Protein AF-A0A089PAA4-F1 (afdb_monomer)

Sequence (51 aa):
MQQANLQQRRLWWEEENKWINIRVTTRALKTIQKKGLGKYAKSLGVDLNKL

pLDDT: mean 83.38, std 8.14, range [54.44, 90.62]

Foldseek 3Di:
DDDFPWDWDWDQAPVVRDIATDTDGPVLVVVCVVPNPVVSCVVVVHDSPVD

Solvent-accessible surface area (backbone atoms only — not comparable to full-atom values): 3292 Å² total; per-residue (Å²): 133,87,77,78,65,70,41,80,46,80,44,80,38,78,95,74,74,42,79,44,79,44,78,40,36,69,69,53,49,56,46,28,75,74,64,34,58,68,58,49,29,57,74,68,74,47,63,78,85,82,103

Mean predicted aligned error: 5.33 Å

Secondary structure (DSSP, 8-state):
-PPP-EEEEEEEETTTTEEEEEEEEHHHHHHHHHH-HHHHHHHHT--TT--

Radius of gyration: 11.1 Å; Cα contacts (8 Å, |Δi|>4): 52; chains: 1; bounding box: 24×21×33 Å

Nearest PDB structures (foldseek):
  5mmm-assembly1_Y  TM=9.784E-01  e=2.576E-04  Spinacia oleracea
  6eri-assembly1_AX  TM=9.581E-01  e=9.185E-04  Spinacia oleracea
  6spf-assembly1_X  TM=8.850E-01  e=9.554E-03  Pseudomonas aeruginosa
  8rd8-assembly1_WD  TM=9.127E-01  e=1.427E-02  Psychrobacter urativorans
  8fn2-assembly1_Z  TM=8.922E-01  e=2.280E-02  Borreliella burgdorferi B31

Structure (mmCIF, N/CA/C/O backbone):
data_AF-A0A089PAA4-F1
#
_entry.id   AF-A0A089PAA4-F1
#
loop_
_atom_site.group_PDB
_atom_site.id
_atom_site.type_symbol
_atom_site.label_atom_id
_atom_site.label_alt_id
_atom_site.label_comp_id
_atom_site.label_asym_id
_atom_site.label_entity_id
_atom_site.label_seq_id
_atom_site.pdbx_PDB_ins_code
_atom_site.Cartn_x
_atom_site.Cartn_y
_atom_site.Cartn_z
_atom_site.occupancy
_atom_site.B_iso_or_equiv
_atom_site.auth_seq_id
_atom_site.auth_comp_id
_atom_site.auth_asym_id
_atom_site.auth_atom_id
_atom_site.pdbx_PDB_model_num
ATOM 1 N N . MET A 1 1 ? 15.713 -6.283 -21.796 1.00 54.44 1 MET A N 1
ATOM 2 C CA . MET A 1 1 ? 14.339 -6.344 -21.247 1.00 54.44 1 MET A CA 1
ATOM 3 C C . MET A 1 1 ? 14.453 -6.173 -19.732 1.00 54.44 1 MET A C 1
ATOM 5 O O . MET A 1 1 ? 15.074 -7.014 -19.100 1.00 54.44 1 MET A O 1
ATOM 9 N N . GLN A 1 2 ? 14.021 -5.044 -19.159 1.00 64.19 2 GLN A N 1
ATOM 10 C CA . GLN A 1 2 ? 14.174 -4.789 -17.716 1.00 64.19 2 GLN A CA 1
ATOM 11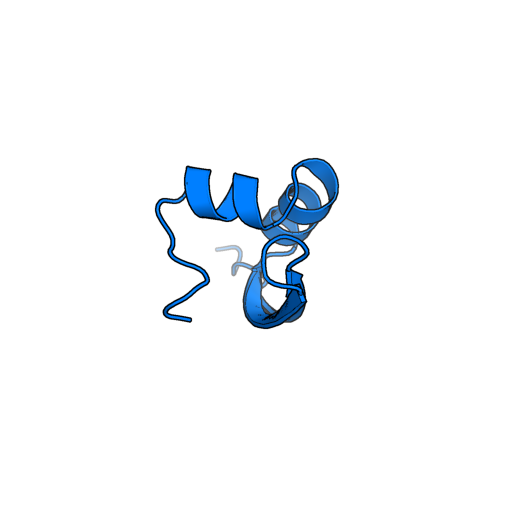 C C . GLN A 1 2 ? 13.191 -5.661 -16.927 1.00 64.19 2 GLN A C 1
ATOM 13 O O . GLN A 1 2 ? 11.980 -5.533 -17.094 1.00 64.19 2 GLN A O 1
ATOM 18 N N . GLN A 1 3 ? 13.704 -6.554 -16.079 1.00 69.50 3 GLN A N 1
ATOM 19 C CA . GLN A 1 3 ? 12.876 -7.337 -15.165 1.00 69.50 3 GLN A CA 1
ATOM 20 C C . GLN A 1 3 ? 12.272 -6.414 -14.100 1.00 69.50 3 GLN A C 1
ATOM 22 O O . GLN A 1 3 ? 12.957 -5.574 -13.514 1.00 69.50 3 GLN A O 1
ATOM 27 N N . ALA A 1 4 ? 10.971 -6.558 -13.849 1.00 67.19 4 ALA A N 1
ATOM 28 C CA . ALA A 1 4 ? 10.317 -5.843 -12.766 1.00 67.19 4 ALA A CA 1
ATOM 29 C C . ALA A 1 4 ? 10.879 -6.338 -11.425 1.00 67.19 4 ALA A C 1
ATOM 31 O O . ALA A 1 4 ? 10.765 -7.518 -11.096 1.00 67.19 4 ALA A O 1
ATOM 32 N N . ASN A 1 5 ? 11.466 -5.425 -10.645 1.00 71.62 5 ASN A N 1
ATOM 33 C CA . ASN A 1 5 ? 11.964 -5.700 -9.296 1.00 71.62 5 ASN A CA 1
ATOM 34 C C . ASN A 1 5 ? 10.793 -6.003 -8.354 1.00 71.62 5 ASN A C 1
ATOM 36 O O . ASN A 1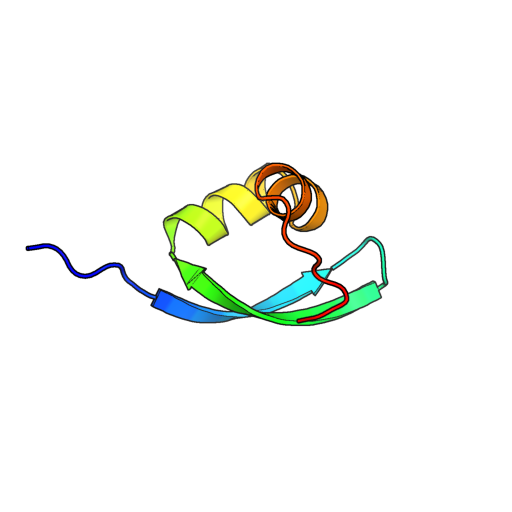 5 ? 10.271 -5.110 -7.687 1.00 71.62 5 ASN A O 1
ATOM 40 N N . LEU A 1 6 ? 10.358 -7.261 -8.345 1.00 82.06 6 LEU A N 1
ATOM 41 C CA . LEU A 1 6 ? 9.321 -7.799 -7.476 1.00 82.06 6 LEU A CA 1
ATOM 42 C C . LEU A 1 6 ? 9.953 -8.241 -6.157 1.00 82.06 6 LEU A C 1
ATOM 44 O O . LEU A 1 6 ? 10.718 -9.202 -6.133 1.00 82.06 6 LEU A O 1
ATOM 48 N N . GLN A 1 7 ? 9.598 -7.582 -5.057 1.00 82.38 7 GLN A N 1
ATOM 49 C CA . GLN A 1 7 ? 10.022 -7.966 -3.712 1.00 82.38 7 GLN A CA 1
ATOM 50 C C . GLN A 1 7 ? 8.821 -8.394 -2.872 1.00 82.38 7 GLN A C 1
ATOM 52 O O . GLN A 1 7 ? 7.758 -7.779 -2.935 1.00 82.38 7 GLN A O 1
ATOM 57 N N . GLN A 1 8 ? 8.988 -9.445 -2.072 1.00 88.81 8 GLN A N 1
ATOM 58 C CA . GLN A 1 8 ? 8.011 -9.812 -1.048 1.00 88.81 8 GLN A CA 1
ATOM 59 C C . GLN A 1 8 ? 8.229 -8.927 0.177 1.00 88.81 8 GLN A C 1
ATOM 61 O O . GLN A 1 8 ? 9.349 -8.826 0.682 1.00 88.81 8 GLN A O 1
ATOM 66 N N . ARG A 1 9 ? 7.179 -8.239 0.625 1.00 87.81 9 ARG A N 1
ATOM 67 C CA . ARG A 1 9 ? 7.218 -7.350 1.788 1.00 87.81 9 ARG A CA 1
ATOM 68 C C . ARG A 1 9 ? 5.938 -7.503 2.605 1.00 87.81 9 ARG A C 1
ATOM 70 O O . ARG A 1 9 ? 4.864 -7.733 2.054 1.00 87.81 9 ARG A O 1
ATOM 77 N N . ARG A 1 10 ? 6.074 -7.321 3.916 1.00 89.50 10 ARG A N 1
ATOM 78 C CA . ARG A 1 10 ? 4.962 -7.234 4.863 1.00 89.50 10 ARG A CA 1
ATOM 79 C C . ARG A 1 10 ? 4.585 -5.763 5.042 1.00 89.50 10 ARG A C 1
ATOM 81 O O . ARG A 1 10 ? 5.450 -4.956 5.374 1.00 89.50 10 ARG A O 1
ATOM 88 N N . LEU A 1 11 ? 3.328 -5.415 4.791 1.00 87.75 11 LEU A N 1
ATOM 89 C CA . LEU A 1 11 ? 2.792 -4.056 4.907 1.00 87.75 11 LEU A CA 1
ATOM 90 C C . LEU A 1 11 ? 1.694 -4.012 5.969 1.00 87.75 11 LEU A C 1
ATOM 92 O O . LEU A 1 11 ? 0.906 -4.949 6.091 1.00 87.75 11 LEU A O 1
ATO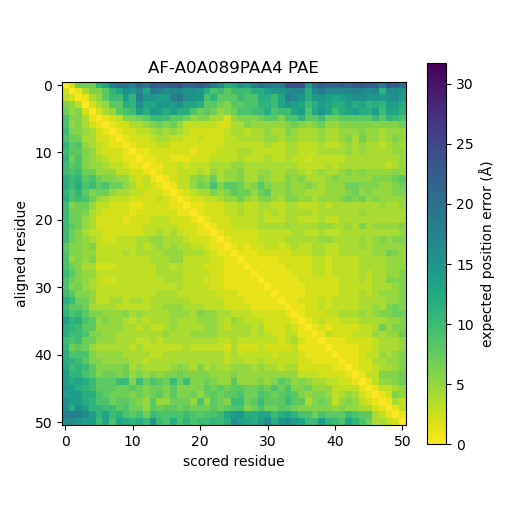M 96 N N . TRP A 1 12 ? 1.668 -2.928 6.741 1.00 87.06 12 TRP A N 1
ATOM 97 C CA . TRP A 1 12 ? 0.597 -2.654 7.692 1.00 87.06 12 TRP A CA 1
ATOM 98 C C . TRP A 1 12 ? -0.604 -2.063 6.955 1.00 87.06 12 TRP A C 1
ATOM 100 O O . TRP A 1 12 ? -0.447 -1.137 6.155 1.00 87.06 12 TRP A O 1
ATOM 110 N N . TRP A 1 13 ? -1.790 -2.606 7.212 1.00 87.25 13 TRP A N 1
ATOM 111 C CA . TRP A 1 13 ? -3.048 -2.086 6.703 1.00 87.25 13 TRP A CA 1
ATOM 112 C C . TRP A 1 13 ? -3.852 -1.480 7.845 1.00 87.25 13 TRP A C 1
ATOM 114 O O . TRP A 1 13 ? -4.367 -2.194 8.702 1.00 87.25 13 TRP A O 1
ATOM 124 N N . GLU A 1 14 ? -3.948 -0.153 7.838 1.00 84.44 14 GLU A N 1
ATOM 125 C CA . GLU A 1 14 ? -4.572 0.615 8.918 1.00 84.44 14 GLU A CA 1
ATOM 126 C C . GLU A 1 14 ? -6.096 0.441 8.991 1.00 84.44 14 GLU A C 1
ATOM 128 O O . GLU A 1 14 ? -6.644 0.478 10.084 1.00 84.44 14 GLU A O 1
ATOM 133 N N . GLU A 1 15 ? -6.788 0.204 7.868 1.00 84.00 15 GLU A N 1
ATOM 134 C CA . GLU A 1 15 ? -8.262 0.089 7.874 1.00 84.00 15 GLU A CA 1
ATOM 135 C C . GLU A 1 15 ? -8.754 -1.170 8.601 1.00 84.00 15 GLU A C 1
ATOM 137 O O . GLU A 1 15 ? -9.827 -1.146 9.194 1.00 84.00 15 GLU A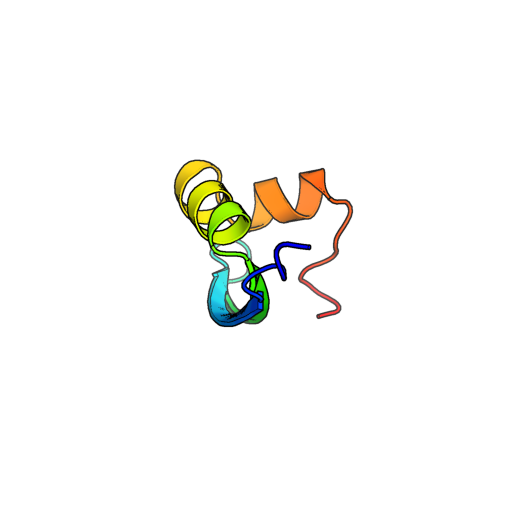 O 1
ATOM 142 N N . GLU A 1 16 ? -7.965 -2.246 8.601 1.00 84.38 16 GLU A N 1
ATOM 143 C CA . GLU A 1 16 ? -8.296 -3.495 9.304 1.00 84.38 16 GLU A CA 1
ATOM 144 C C . GLU A 1 16 ? -7.312 -3.856 10.421 1.00 84.38 16 GLU A C 1
ATOM 146 O O . GLU A 1 16 ? -7.397 -4.942 10.990 1.00 84.38 16 GLU A O 1
ATOM 151 N N . ASN A 1 17 ? -6.368 -2.964 10.743 1.00 87.00 17 ASN A N 1
ATOM 152 C CA . ASN A 1 17 ? -5.315 -3.197 11.737 1.00 87.00 17 ASN A CA 1
ATOM 153 C C . ASN A 1 17 ? -4.619 -4.559 11.579 1.00 87.00 17 ASN A C 1
ATOM 155 O O . ASN A 1 17 ? -4.387 -5.283 12.552 1.00 87.00 17 ASN A O 1
ATOM 159 N N . LYS A 1 18 ? -4.286 -4.923 10.337 1.00 88.19 18 LYS A N 1
ATOM 160 C CA . LYS A 1 18 ? -3.664 -6.212 10.028 1.00 88.19 18 LYS A CA 1
ATOM 161 C C . LYS A 1 18 ? -2.408 -6.064 9.200 1.00 88.19 18 LYS A C 1
ATOM 163 O O . LYS A 1 18 ? -2.196 -5.093 8.477 1.00 88.19 18 LYS A O 1
ATOM 168 N N . TRP A 1 19 ? -1.569 -7.083 9.286 1.00 88.06 19 TRP A N 1
ATOM 169 C CA . TRP A 1 19 ? -0.399 -7.195 8.435 1.00 88.06 19 TRP A CA 1
ATOM 170 C C . TRP A 1 19 ? -0.706 -8.049 7.216 1.00 88.06 19 TRP A C 1
ATOM 172 O O . TRP A 1 19 ? -1.253 -9.138 7.357 1.00 88.06 19 TRP A O 1
ATOM 182 N N . ILE A 1 20 ? -0.275 -7.593 6.043 1.00 87.12 20 ILE A N 1
ATOM 183 C CA . ILE A 1 20 ? -0.473 -8.306 4.781 1.00 87.12 20 ILE A CA 1
ATOM 184 C C . ILE A 1 20 ? 0.883 -8.575 4.145 1.00 87.12 20 ILE A C 1
ATOM 186 O O . ILE A 1 20 ? 1.717 -7.671 4.028 1.00 87.12 20 ILE A O 1
ATOM 190 N N . ASN A 1 21 ? 1.108 -9.817 3.728 1.00 88.62 21 ASN A N 1
ATOM 191 C CA . ASN A 1 21 ? 2.290 -10.196 2.966 1.00 88.62 21 ASN A CA 1
ATOM 192 C C . ASN A 1 21 ? 1.968 -10.088 1.479 1.00 88.62 21 ASN A C 1
ATOM 194 O O . ASN A 1 21 ? 1.126 -10.817 0.970 1.00 88.62 21 ASN A O 1
ATOM 198 N N . ILE A 1 22 ? 2.642 -9.183 0.773 1.00 87.38 22 ILE A N 1
ATOM 199 C CA .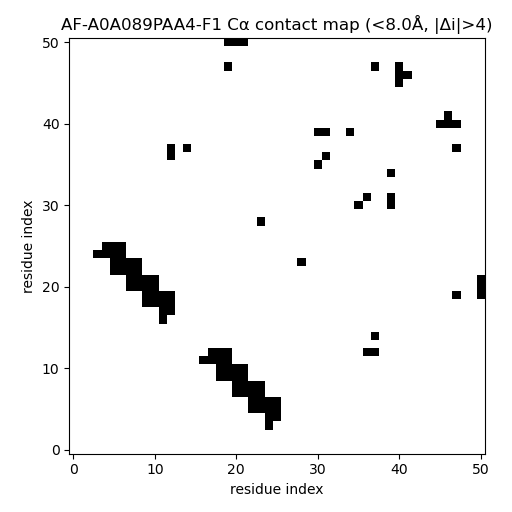 ILE A 1 22 ? 2.378 -8.946 -0.644 1.00 87.38 22 ILE A CA 1
ATOM 200 C C . ILE A 1 22 ? 3.677 -8.847 -1.438 1.00 87.38 22 ILE A C 1
ATOM 202 O O . ILE A 1 22 ? 4.713 -8.363 -0.968 1.00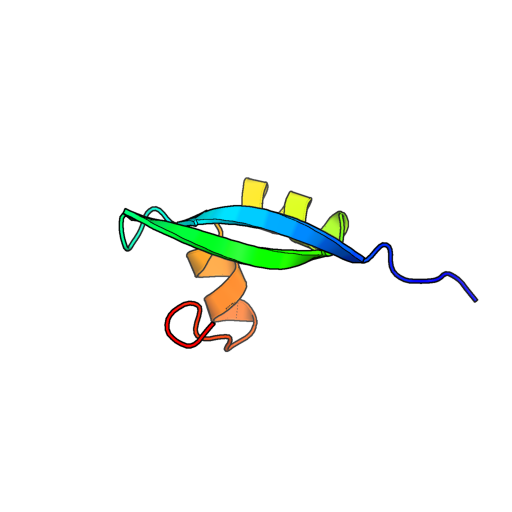 87.38 22 ILE A O 1
ATOM 206 N N . ARG A 1 23 ? 3.626 -9.322 -2.682 1.00 87.69 23 ARG A N 1
ATOM 207 C CA . ARG A 1 23 ? 4.713 -9.163 -3.642 1.00 87.69 23 ARG A CA 1
ATOM 208 C C . ARG A 1 23 ? 4.504 -7.861 -4.405 1.00 87.69 23 ARG A C 1
ATOM 210 O O . ARG A 1 23 ? 3.607 -7.760 -5.233 1.00 87.69 23 ARG A O 1
ATOM 217 N N . VAL A 1 24 ? 5.327 -6.861 -4.114 1.00 87.44 24 VAL A N 1
ATOM 218 C CA . VAL A 1 24 ? 5.198 -5.509 -4.670 1.00 87.44 24 VAL A CA 1
ATOM 219 C C . VAL A 1 24 ? 6.469 -5.078 -5.374 1.00 87.44 24 VAL A C 1
ATOM 221 O O . VAL A 1 24 ? 7.580 -5.487 -5.035 1.00 87.44 24 VAL A O 1
ATOM 224 N N . THR A 1 25 ? 6.306 -4.215 -6.369 1.00 89.38 25 THR A N 1
ATOM 225 C CA . THR A 1 25 ? 7.435 -3.515 -6.976 1.00 89.38 25 THR A CA 1
ATOM 226 C C . THR A 1 25 ? 7.809 -2.283 -6.158 1.00 89.38 25 THR A C 1
ATOM 228 O O . THR A 1 25 ? 6.994 -1.729 -5.418 1.00 89.38 25 THR A O 1
ATOM 231 N N . THR A 1 26 ? 9.032 -1.786 -6.329 1.00 87.25 26 THR A N 1
ATOM 232 C CA . THR A 1 26 ? 9.495 -0.558 -5.657 1.00 87.25 26 THR A CA 1
ATOM 233 C C . THR A 1 26 ? 8.659 0.677 -6.026 1.00 87.25 26 THR A C 1
ATOM 235 O O . THR A 1 26 ? 8.458 1.563 -5.194 1.00 87.25 26 THR A O 1
ATOM 238 N N . ARG A 1 27 ? 8.111 0.731 -7.250 1.00 88.69 27 ARG A N 1
ATOM 239 C CA . ARG A 1 27 ? 7.193 1.799 -7.696 1.00 88.69 27 ARG A CA 1
ATOM 240 C C . ARG A 1 27 ? 5.837 1.720 -6.995 1.00 88.69 27 ARG A C 1
ATOM 242 O O . ARG A 1 27 ? 5.311 2.752 -6.570 1.00 88.69 27 ARG A O 1
ATOM 249 N N . ALA A 1 28 ? 5.293 0.512 -6.848 1.00 87.81 28 ALA A N 1
ATOM 250 C CA . ALA A 1 28 ? 4.061 0.293 -6.097 1.00 87.81 28 ALA A CA 1
ATOM 251 C C . ALA A 1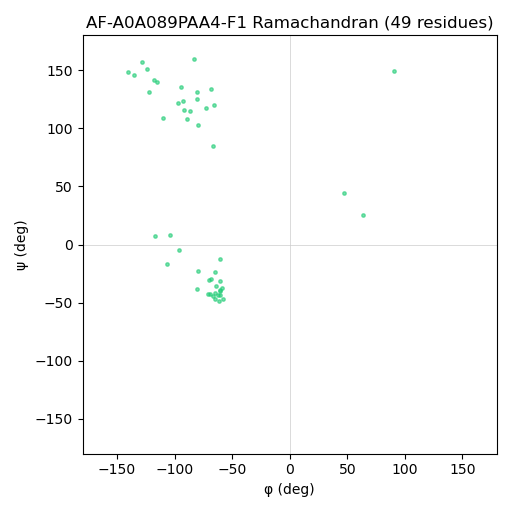 28 ? 4.258 0.684 -4.627 1.00 87.81 28 ALA A C 1
ATOM 253 O O . ALA A 1 28 ? 3.448 1.429 -4.089 1.00 87.81 28 ALA A O 1
ATOM 254 N N . LEU A 1 29 ? 5.391 0.311 -4.022 1.00 88.75 29 LEU A N 1
ATOM 255 C CA . LEU A 1 29 ? 5.719 0.670 -2.641 1.00 88.75 29 LEU A CA 1
ATOM 256 C C . LEU A 1 29 ? 5.748 2.191 -2.415 1.00 88.75 29 LEU A C 1
ATOM 258 O O . LEU A 1 29 ? 5.115 2.677 -1.481 1.00 88.75 29 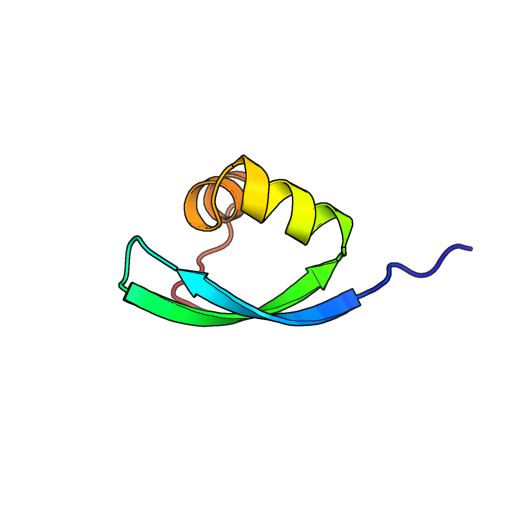LEU A O 1
ATOM 262 N N . LYS A 1 30 ? 6.405 2.961 -3.297 1.00 90.62 30 LYS A N 1
ATOM 263 C CA . LYS A 1 30 ? 6.381 4.438 -3.230 1.00 90.62 30 LYS A CA 1
ATOM 264 C C . LYS A 1 30 ? 4.961 5.000 -3.336 1.00 90.62 30 LYS A C 1
ATOM 266 O O . LYS A 1 30 ? 4.628 5.982 -2.680 1.00 90.62 30 LYS A O 1
ATOM 271 N N . THR A 1 31 ? 4.123 4.383 -4.164 1.00 90.56 31 THR A N 1
ATOM 272 C CA . THR A 1 31 ? 2.734 4.819 -4.353 1.00 90.56 31 THR A CA 1
ATOM 273 C C . THR A 1 31 ? 1.884 4.519 -3.123 1.00 90.56 31 THR A C 1
ATOM 275 O O . THR A 1 31 ? 1.132 5.386 -2.690 1.00 90.56 31 THR A O 1
ATOM 278 N N . ILE A 1 32 ? 2.052 3.334 -2.534 1.00 89.38 32 ILE A N 1
ATOM 279 C CA . ILE A 1 32 ? 1.394 2.908 -1.296 1.00 89.38 32 ILE A CA 1
ATOM 280 C C . ILE A 1 32 ? 1.779 3.832 -0.139 1.00 89.38 32 ILE A C 1
ATOM 282 O O . ILE A 1 32 ? 0.899 4.273 0.585 1.00 89.38 32 ILE A O 1
ATOM 286 N N . GLN A 1 33 ? 3.055 4.204 -0.006 1.00 86.81 33 GLN A N 1
ATOM 287 C CA . GLN A 1 33 ? 3.486 5.159 1.024 1.00 86.81 33 GLN A CA 1
ATOM 288 C C . GLN A 1 33 ? 2.876 6.555 0.828 1.00 86.81 33 GLN A C 1
ATOM 290 O O . GLN A 1 33 ? 2.548 7.222 1.800 1.00 86.81 33 GLN A O 1
ATOM 295 N N . LYS A 1 34 ? 2.692 7.004 -0.423 1.00 90.25 34 LYS A N 1
ATOM 296 C CA . LYS A 1 34 ? 2.136 8.334 -0.720 1.00 90.25 34 LYS A CA 1
ATOM 297 C C . LYS A 1 34 ? 0.607 8.399 -0.629 1.00 90.25 34 LYS A C 1
ATOM 299 O O . LYS A 1 34 ? 0.066 9.430 -0.249 1.00 90.25 34 LYS A O 1
ATOM 304 N N . LYS A 1 35 ? -0.095 7.349 -1.065 1.00 88.62 35 LYS A N 1
ATOM 305 C CA . LYS A 1 35 ? -1.565 7.328 -1.190 1.00 88.62 35 LYS A CA 1
ATOM 306 C C . LYS A 1 35 ? -2.264 6.488 -0.117 1.00 88.62 35 LYS A C 1
ATOM 308 O O . LYS A 1 35 ? -3.468 6.646 0.053 1.00 88.62 35 LYS A O 1
ATOM 313 N N . GLY A 1 36 ? -1.542 5.612 0.574 1.00 86.88 36 GLY A N 1
ATOM 314 C CA . GLY A 1 36 ? -2.089 4.581 1.455 1.00 86.88 36 GLY A CA 1
ATOM 315 C C . GLY A 1 36 ? -2.342 3.256 0.726 1.00 86.88 36 GLY A C 1
ATOM 316 O O . GLY A 1 36 ? -2.653 3.229 -0.470 1.00 86.88 36 GLY A O 1
ATOM 317 N N . LEU A 1 37 ? -2.215 2.146 1.463 1.00 86.38 37 LEU A N 1
ATOM 318 C CA . LEU A 1 37 ? -2.370 0.786 0.934 1.00 86.38 37 LEU A CA 1
ATOM 319 C C . LEU A 1 37 ? -3.803 0.515 0.452 1.00 86.38 37 LEU A C 1
ATOM 321 O O . LEU A 1 37 ? -3.982 0.062 -0.676 1.00 86.38 37 LEU A O 1
ATOM 325 N N . GLY A 1 38 ? -4.809 0.871 1.255 1.00 85.56 38 GLY A N 1
ATOM 326 C CA . GLY A 1 38 ? -6.222 0.656 0.926 1.00 85.56 38 GLY A CA 1
ATOM 327 C C . GLY A 1 38 ? -6.670 1.400 -0.330 1.00 85.56 38 GLY A C 1
ATOM 328 O O . GLY A 1 38 ? -7.206 0.803 -1.263 1.00 85.56 38 GLY A O 1
ATOM 329 N N . LYS A 1 39 ? -6.352 2.700 -0.430 1.00 88.25 39 LYS A N 1
ATOM 330 C CA . LYS A 1 39 ? -6.659 3.506 -1.628 1.00 88.25 39 LYS A CA 1
ATOM 331 C C . LYS A 1 39 ? -5.980 2.957 -2.881 1.00 88.25 39 LYS A C 1
ATOM 333 O O . LYS A 1 39 ? -6.581 2.956 -3.955 1.00 88.25 39 LYS A O 1
ATOM 338 N N . TYR A 1 40 ? -4.732 2.504 -2.757 1.00 88.81 40 TYR A N 1
ATOM 339 C CA . TYR A 1 40 ? -4.004 1.918 -3.877 1.00 88.81 40 TYR A CA 1
ATOM 340 C C . TYR A 1 40 ? -4.620 0.587 -4.325 1.00 88.81 40 TYR A C 1
ATOM 342 O O . TYR A 1 40 ? -4.828 0.393 -5.519 1.00 88.81 40 TYR A O 1
ATOM 350 N N . ALA A 1 41 ? -4.979 -0.287 -3.385 1.00 86.31 41 ALA A N 1
ATOM 351 C CA . ALA A 1 41 ? -5.628 -1.557 -3.693 1.00 86.31 41 ALA A CA 1
ATOM 352 C C . ALA A 1 41 ? -7.017 -1.369 -4.320 1.00 86.31 41 ALA A C 1
ATOM 354 O O . ALA A 1 41 ? -7.315 -1.987 -5.341 1.00 86.31 41 ALA A O 1
ATOM 355 N N . LYS A 1 42 ? -7.814 -0.421 -3.809 1.00 86.69 42 LYS A N 1
ATOM 356 C CA . LYS A 1 42 ? -9.117 -0.056 -4.385 1.00 86.69 42 LYS A CA 1
ATOM 357 C C . LYS A 1 42 ? -8.990 0.465 -5.817 1.00 86.69 42 LYS A C 1
ATOM 359 O O . LYS A 1 42 ? -9.798 0.115 -6.668 1.00 86.69 42 LYS A O 1
ATOM 364 N N . SER A 1 43 ? -7.948 1.249 -6.105 1.00 86.06 43 SER A N 1
ATOM 365 C CA . SER A 1 43 ? -7.652 1.719 -7.467 1.00 86.06 43 SER A CA 1
ATOM 366 C C . SER A 1 43 ? -7.291 0.589 -8.434 1.00 86.06 43 SER A C 1
ATOM 368 O O . SER A 1 43 ? -7.413 0.781 -9.640 1.00 86.06 43 SER A O 1
ATOM 370 N N . LEU A 1 44 ? -6.807 -0.544 -7.926 1.00 84.56 44 LEU A N 1
ATOM 371 C CA . LEU A 1 44 ? -6.470 -1.725 -8.718 1.00 84.56 44 LEU A CA 1
ATOM 372 C C . LEU A 1 44 ? -7.604 -2.760 -8.751 1.00 84.56 44 LEU A C 1
ATOM 374 O O . LEU A 1 44 ? -7.464 -3.771 -9.431 1.00 84.56 44 LEU A O 1
ATOM 378 N N . GLY A 1 45 ? -8.699 -2.536 -8.014 1.00 82.50 45 GLY A N 1
ATOM 379 C CA . GLY A 1 45 ? -9.760 -3.530 -7.833 1.00 82.50 45 GLY A CA 1
ATOM 380 C C . GLY A 1 45 ? -9.290 -4.787 -7.093 1.00 82.50 45 GLY A C 1
ATOM 381 O O . GLY A 1 45 ? -9.847 -5.859 -7.302 1.00 82.50 45 GLY A O 1
ATOM 382 N N . VAL A 1 46 ? -8.240 -4.676 -6.272 1.00 82.31 46 VAL A N 1
ATOM 383 C CA . VAL A 1 46 ? -7.676 -5.804 -5.523 1.00 82.31 46 VAL A CA 1
ATOM 384 C C . VAL A 1 46 ? -8.237 -5.807 -4.109 1.00 82.31 46 VAL A C 1
ATOM 386 O O . VAL A 1 46 ? -8.032 -4.858 -3.350 1.00 82.31 46 VAL A O 1
ATOM 389 N N . ASP A 1 47 ? -8.878 -6.910 -3.736 1.00 76.38 47 ASP A N 1
ATOM 390 C CA . ASP A 1 47 ? -9.316 -7.147 -2.366 1.00 76.38 47 ASP A CA 1
ATOM 391 C C . ASP A 1 47 ? -8.146 -7.632 -1.505 1.00 76.38 47 ASP A C 1
ATOM 393 O O . ASP A 1 47 ? -7.782 -8.807 -1.510 1.00 76.38 47 ASP A O 1
ATOM 397 N N . LEU A 1 48 ? -7.601 -6.725 -0.690 1.00 75.50 48 LEU A N 1
ATOM 398 C CA . LEU A 1 48 ? -6.602 -7.024 0.349 1.00 75.50 48 LEU A CA 1
ATOM 399 C C . LEU A 1 48 ? -7.109 -8.004 1.421 1.00 75.50 48 LEU A C 1
ATOM 401 O O . LEU A 1 48 ? -6.332 -8.518 2.221 1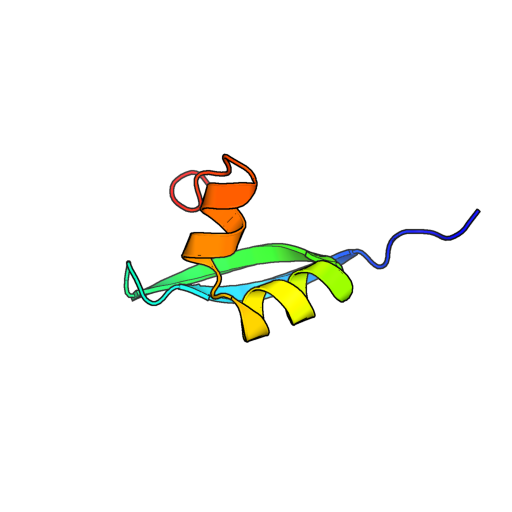.00 75.50 48 LEU A O 1
ATOM 405 N N . ASN A 1 49 ? -8.418 -8.253 1.442 1.00 71.31 49 ASN A N 1
ATOM 406 C CA . ASN A 1 49 ? -9.069 -9.196 2.338 1.00 71.31 49 ASN A CA 1
ATOM 407 C C . ASN A 1 49 ? -8.969 -10.656 1.920 1.00 71.31 49 ASN A C 1
ATOM 409 O O . ASN A 1 49 ? -9.103 -11.535 2.765 1.00 71.31 49 ASN A O 1
ATOM 413 N N . LYS A 1 50 ? -8.745 -10.910 0.633 1.00 68.00 50 LYS A N 1
ATOM 414 C CA . LYS A 1 50 ? -8.660 -12.260 0.069 1.00 68.00 50 LYS A CA 1
ATOM 415 C C . LYS A 1 50 ? -7.216 -12.688 -0.225 1.00 68.00 50 LYS A C 1
ATOM 417 O O . LYS A 1 50 ? -7.022 -13.705 -0.885 1.00 68.00 50 LYS A O 1
ATOM 422 N N . LEU A 1 51 ? -6.241 -11.889 0.217 1.00 65.00 51 LEU A N 1
ATOM 423 C CA . LEU A 1 51 ? -4.803 -12.047 -0.022 1.00 65.00 51 LEU A CA 1
ATOM 424 C C . LEU A 1 51 ? -4.086 -12.723 1.146 1.00 65.00 51 LEU A C 1
ATOM 426 O O . LEU A 1 51 ? -4.400 -12.377 2.307 1.00 65.00 51 LEU A O 1
#